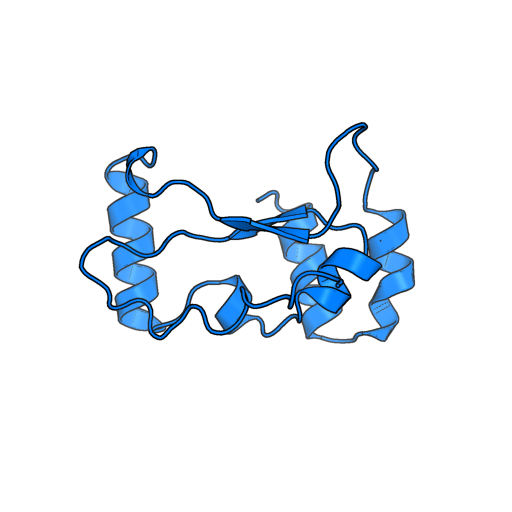Protein AF-A0A6G3RXB9-F1 (afdb_monomer)

Structure (mmCIF, N/CA/C/O b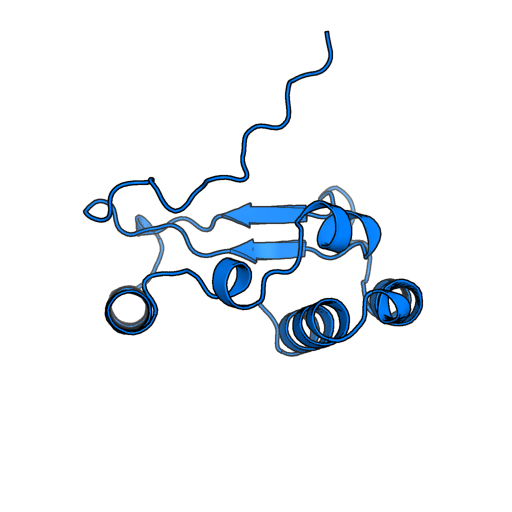ackbone):
data_AF-A0A6G3RXB9-F1
#
_entry.id   AF-A0A6G3RXB9-F1
#
loop_
_atom_site.group_PDB
_atom_site.id
_atom_site.type_symbol
_atom_site.label_atom_id
_atom_site.label_alt_id
_atom_site.label_comp_id
_atom_site.label_asym_id
_atom_site.label_entity_id
_atom_site.label_seq_id
_atom_site.pdbx_PDB_ins_code
_atom_site.Cartn_x
_atom_site.Cartn_y
_atom_site.Cartn_z
_atom_site.occupancy
_atom_site.B_iso_or_equiv
_atom_site.auth_seq_id
_atom_site.auth_comp_id
_atom_site.auth_asym_id
_atom_site.auth_atom_id
_atom_site.pdbx_PDB_model_num
ATOM 1 N N . MET A 1 1 ? 2.343 4.885 -5.562 1.00 68.38 1 MET A N 1
ATOM 2 C CA . MET A 1 1 ? 2.146 3.456 -5.877 1.00 68.38 1 MET A CA 1
ATOM 3 C C . MET A 1 1 ? 1.699 3.337 -7.320 1.00 68.38 1 MET A C 1
ATOM 5 O O . MET A 1 1 ? 0.773 4.046 -7.709 1.00 68.38 1 MET A O 1
ATOM 9 N N . THR A 1 2 ? 2.385 2.524 -8.118 1.00 81.50 2 THR A N 1
ATOM 10 C CA . THR A 1 2 ? 1.994 2.288 -9.514 1.00 81.50 2 THR A CA 1
ATOM 11 C C . THR A 1 2 ? 0.856 1.266 -9.593 1.00 81.50 2 THR A C 1
ATOM 13 O O . THR A 1 2 ? 0.571 0.561 -8.624 1.00 81.50 2 THR A O 1
ATOM 16 N N . TYR A 1 3 ? 0.198 1.169 -10.751 1.00 84.94 3 TYR A N 1
ATOM 17 C CA . TYR A 1 3 ? -0.782 0.105 -10.995 1.00 84.94 3 TYR A CA 1
ATOM 18 C C . TYR A 1 3 ? -0.144 -1.292 -10.900 1.00 84.94 3 TYR A C 1
ATOM 20 O O . TYR A 1 3 ? -0.767 -2.219 -10.391 1.00 84.94 3 TYR A O 1
ATOM 28 N N . GLU A 1 4 ? 1.110 -1.433 -11.341 1.00 88.31 4 GLU A N 1
ATOM 29 C CA . GLU A 1 4 ? 1.843 -2.701 -11.290 1.00 88.31 4 GLU A CA 1
ATOM 30 C C . GLU A 1 4 ? 2.135 -3.131 -9.845 1.00 88.31 4 GLU A C 1
ATOM 32 O O . GLU A 1 4 ? 1.898 -4.289 -9.502 1.00 88.31 4 GLU A O 1
ATOM 37 N N . ASP A 1 5 ? 2.535 -2.197 -8.974 1.00 89.62 5 ASP A N 1
ATOM 38 C CA . ASP A 1 5 ? 2.747 -2.477 -7.546 1.00 89.62 5 ASP A CA 1
ATOM 39 C C . ASP A 1 5 ? 1.451 -2.938 -6.868 1.00 89.62 5 ASP A C 1
ATOM 41 O O . ASP A 1 5 ? 1.449 -3.913 -6.118 1.00 89.62 5 ASP A O 1
ATOM 45 N N . ALA A 1 6 ? 0.334 -2.264 -7.164 1.00 90.19 6 ALA A N 1
ATOM 46 C CA . ALA A 1 6 ? -0.972 -2.624 -6.620 1.00 90.19 6 ALA A CA 1
ATOM 47 C C . ALA A 1 6 ? -1.394 -4.034 -7.058 1.00 90.19 6 ALA A C 1
ATOM 49 O O . ALA A 1 6 ? -1.880 -4.813 -6.241 1.00 90.19 6 ALA A O 1
ATOM 50 N N . TRP A 1 7 ? -1.163 -4.390 -8.325 1.00 92.69 7 TRP A N 1
ATOM 51 C CA . TRP A 1 7 ? -1.455 -5.732 -8.828 1.00 92.69 7 TRP A CA 1
ATOM 52 C C . TRP A 1 7 ? -0.568 -6.792 -8.164 1.00 92.69 7 TRP A C 1
ATOM 54 O O . TRP A 1 7 ? -1.059 -7.847 -7.769 1.00 92.69 7 TRP A O 1
ATOM 64 N N . CYS A 1 8 ? 0.724 -6.505 -7.980 1.00 93.94 8 CYS A N 1
ATOM 65 C CA . CYS A 1 8 ? 1.643 -7.401 -7.277 1.00 93.94 8 CYS A CA 1
ATOM 66 C C . CYS A 1 8 ? 1.220 -7.634 -5.823 1.00 93.94 8 CYS A C 1
ATOM 68 O O . CYS A 1 8 ? 1.251 -8.769 -5.355 1.00 93.94 8 CYS A O 1
ATOM 70 N N . LEU A 1 9 ? 0.788 -6.582 -5.123 1.00 94.00 9 LEU A N 1
ATOM 71 C CA . LEU A 1 9 ? 0.277 -6.695 -3.759 1.00 94.00 9 LEU A CA 1
ATOM 72 C C . LEU A 1 9 ? -1.005 -7.524 -3.689 1.00 94.00 9 LEU A C 1
ATOM 74 O O . LEU A 1 9 ? -1.118 -8.376 -2.816 1.00 94.00 9 LEU A O 1
ATOM 78 N N . ILE A 1 10 ? -1.941 -7.322 -4.620 1.00 94.50 10 ILE A N 1
ATOM 79 C CA . ILE A 1 10 ? -3.165 -8.133 -4.699 1.00 94.50 10 ILE A CA 1
ATOM 80 C C . ILE A 1 10 ? -2.817 -9.607 -4.943 1.00 94.50 10 ILE A C 1
ATOM 82 O O . ILE A 1 10 ? -3.356 -10.472 -4.264 1.00 94.50 10 ILE A O 1
ATOM 86 N N . ALA A 1 11 ? -1.881 -9.900 -5.850 1.00 94.81 11 ALA A N 1
ATOM 87 C CA . ALA A 1 11 ? -1.454 -11.271 -6.126 1.00 94.81 11 ALA A CA 1
ATOM 88 C C . ALA A 1 11 ? -0.816 -11.954 -4.901 1.00 94.81 11 ALA A C 1
ATOM 90 O O . ALA A 1 11 ? -1.052 -13.136 -4.671 1.00 94.81 11 ALA A O 1
ATOM 91 N N . LEU A 1 12 ? -0.024 -11.220 -4.108 1.00 94.81 12 LEU A N 1
ATOM 92 C CA . LEU A 1 12 ? 0.565 -11.739 -2.865 1.00 94.81 12 LEU A CA 1
ATOM 93 C C . LEU A 1 12 ? -0.461 -11.899 -1.740 1.00 94.81 12 LEU A C 1
ATOM 95 O O . LEU A 1 12 ? -0.315 -12.807 -0.928 1.00 94.81 12 LEU A O 1
ATOM 99 N N . ALA A 1 13 ? -1.463 -11.018 -1.679 1.00 94.31 13 ALA A N 1
ATOM 100 C CA . ALA A 1 13 ? -2.562 -11.120 -0.722 1.00 94.31 13 ALA A CA 1
ATOM 101 C C . ALA A 1 13 ? -3.451 -12.341 -1.001 1.00 94.31 13 ALA A C 1
ATOM 103 O O . ALA A 1 13 ? -3.961 -12.950 -0.066 1.00 94.31 13 ALA A O 1
ATOM 104 N N . ASP A 1 14 ? -3.632 -12.678 -2.280 1.00 94.94 14 ASP A N 1
ATOM 105 C CA . ASP A 1 14 ? -4.427 -13.823 -2.725 1.00 94.94 14 ASP A CA 1
ATOM 106 C C . ASP A 1 14 ? -3.689 -15.154 -2.503 1.00 94.94 14 ASP A C 1
ATOM 108 O O . ASP A 1 14 ? -4.231 -16.072 -1.890 1.00 94.94 14 ASP A O 1
ATOM 112 N N . ASP A 1 15 ? -2.428 -15.247 -2.945 1.00 94.69 15 ASP A N 1
ATOM 113 C CA . ASP A 1 15 ? -1.604 -16.446 -2.772 1.00 94.69 15 ASP A CA 1
ATOM 114 C C . ASP A 1 15 ? -0.102 -16.111 -2.706 1.00 94.69 15 ASP A C 1
ATOM 116 O O . ASP A 1 15 ? 0.497 -15.575 -3.646 1.00 94.69 15 ASP A O 1
ATOM 120 N N . VAL A 1 16 ? 0.544 -16.511 -1.607 1.00 92.81 16 VAL A N 1
ATOM 121 C CA . VAL A 1 16 ? 1.992 -16.368 -1.378 1.00 92.81 16 VAL A CA 1
ATOM 122 C C . VAL A 1 16 ? 2.819 -17.088 -2.454 1.00 92.81 16 VAL A C 1
ATOM 124 O O . VAL A 1 16 ? 3.946 -16.676 -2.749 1.00 92.81 16 VAL A O 1
ATOM 127 N N . ALA A 1 17 ? 2.272 -18.115 -3.113 1.00 94.81 17 ALA A N 1
ATOM 128 C CA . ALA A 1 17 ? 2.918 -18.802 -4.229 1.00 94.81 17 ALA A CA 1
ATOM 129 C C . ALA A 1 17 ? 3.161 -17.894 -5.450 1.00 94.81 17 ALA A C 1
ATOM 131 O O . ALA A 1 17 ? 3.974 -18.237 -6.312 1.00 94.81 17 ALA A O 1
ATOM 132 N N . ASN A 1 18 ? 2.549 -16.704 -5.509 1.00 95.44 18 ASN A N 1
ATOM 133 C CA . ASN A 1 18 ? 2.842 -15.690 -6.524 1.00 95.44 18 ASN A CA 1
ATOM 134 C C . ASN A 1 18 ? 4.195 -14.989 -6.330 1.00 95.44 18 ASN A C 1
ATOM 136 O O . ASN A 1 18 ? 4.625 -14.232 -7.205 1.00 95.44 18 ASN A O 1
ATOM 140 N N . LEU A 1 19 ? 4.922 -15.248 -5.241 1.00 94.88 19 LEU A N 1
ATOM 141 C CA . LEU A 1 19 ? 6.210 -14.610 -4.970 1.00 94.88 19 LEU A CA 1
ATOM 142 C C . LEU A 1 19 ? 7.230 -14.714 -6.128 1.00 94.88 19 LEU A C 1
ATOM 144 O O . LEU A 1 19 ? 7.806 -13.687 -6.492 1.00 94.88 19 LEU A O 1
ATOM 148 N N . PRO A 1 20 ? 7.446 -15.867 -6.796 1.00 94.38 20 PRO A N 1
ATOM 149 C CA . PRO A 1 20 ? 8.342 -15.944 -7.954 1.00 94.38 20 PRO A CA 1
ATOM 150 C C . PRO A 1 20 ? 7.842 -15.156 -9.172 1.00 94.38 20 PRO A C 1
ATOM 152 O O . PRO A 1 20 ? 8.641 -14.730 -10.008 1.00 94.38 20 PRO A O 1
ATOM 155 N N . TYR A 1 21 ? 6.526 -14.990 -9.323 1.00 92.56 21 TYR A N 1
ATOM 156 C CA . TYR A 1 21 ? 5.953 -14.142 -10.366 1.00 92.56 21 TYR A CA 1
ATOM 157 C C . TYR A 1 21 ? 6.251 -12.671 -10.073 1.00 92.56 21 TYR A C 1
ATOM 159 O O . TYR A 1 21 ? 6.829 -11.990 -10.921 1.00 92.56 21 TYR A O 1
ATOM 167 N N . VAL A 1 22 ? 5.953 -12.218 -8.855 1.00 94.12 22 VAL A N 1
ATOM 168 C CA . VAL A 1 22 ? 6.178 -10.830 -8.441 1.00 94.12 22 VAL A CA 1
ATOM 169 C C . VAL A 1 22 ? 7.657 -10.467 -8.513 1.00 94.12 22 VAL A C 1
ATOM 171 O O . VAL A 1 22 ? 7.984 -9.469 -9.143 1.00 94.12 22 VAL A O 1
ATOM 174 N N . ARG A 1 23 ? 8.562 -11.326 -8.021 1.00 92.88 23 ARG A N 1
ATOM 175 C CA . ARG A 1 23 ? 10.021 -11.110 -8.102 1.00 92.88 23 ARG A CA 1
ATOM 176 C C . ARG A 1 23 ? 10.545 -10.876 -9.519 1.00 92.88 23 ARG A C 1
ATOM 178 O O . ARG A 1 23 ? 11.570 -10.229 -9.689 1.00 92.88 23 ARG A O 1
ATOM 185 N N . ARG A 1 24 ? 9.885 -11.436 -10.539 1.00 90.94 24 ARG A N 1
ATOM 186 C CA . ARG A 1 24 ? 10.259 -11.234 -11.951 1.00 90.94 24 ARG A CA 1
ATOM 187 C C . ARG A 1 24 ? 9.750 -9.908 -12.515 1.00 90.94 24 ARG A C 1
ATOM 189 O O . ARG A 1 24 ? 10.271 -9.447 -13.527 1.00 90.94 24 ARG A O 1
ATOM 196 N N . ARG A 1 25 ? 8.731 -9.320 -11.890 1.00 88.31 25 ARG A N 1
ATOM 197 C CA . ARG A 1 25 ? 8.153 -8.019 -12.251 1.00 88.31 25 ARG A CA 1
ATOM 198 C C . ARG A 1 25 ? 8.856 -6.868 -11.540 1.00 88.31 25 ARG A C 1
ATOM 200 O O . ARG A 1 25 ? 8.978 -5.787 -12.111 1.00 88.31 25 ARG A O 1
ATOM 207 N N . THR A 1 26 ? 9.385 -7.100 -10.344 1.00 86.94 26 THR A N 1
ATOM 208 C CA . THR A 1 26 ? 10.137 -6.095 -9.594 1.00 86.94 26 THR A CA 1
ATOM 209 C C . THR A 1 26 ? 11.497 -5.818 -10.218 1.00 86.94 26 THR A C 1
ATOM 211 O O . THR A 1 26 ? 12.352 -6.693 -10.346 1.00 86.94 26 THR A O 1
ATOM 214 N N . ARG A 1 27 ? 11.720 -4.554 -10.593 1.00 76.56 27 ARG A N 1
ATOM 215 C CA . ARG A 1 27 ? 13.031 -4.078 -11.039 1.00 76.56 27 ARG A CA 1
ATOM 216 C C . ARG A 1 27 ? 13.819 -3.558 -9.837 1.00 76.56 27 ARG A C 1
ATOM 218 O O . ARG A 1 27 ? 13.338 -2.648 -9.160 1.00 76.56 27 ARG A O 1
ATOM 225 N N . PRO A 1 28 ? 15.033 -4.067 -9.575 1.00 71.06 28 PRO A N 1
ATOM 226 C CA . PRO A 1 28 ? 15.885 -3.485 -8.556 1.00 71.06 28 PRO A CA 1
ATOM 227 C C . PRO A 1 28 ? 16.305 -2.080 -8.997 1.00 71.06 28 PRO A C 1
ATOM 229 O O . PRO A 1 28 ? 16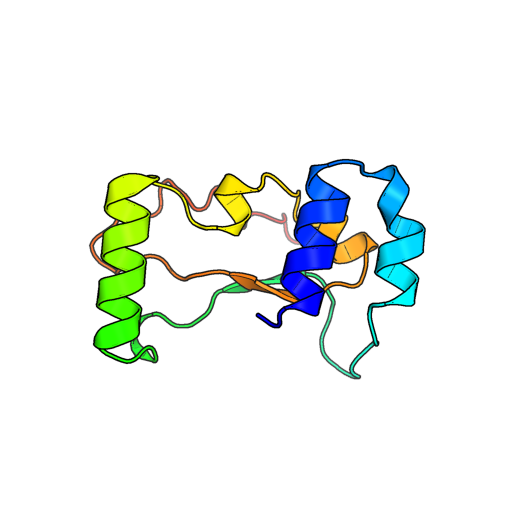.895 -1.895 -10.058 1.00 71.06 28 PRO A O 1
ATOM 232 N N . VAL A 1 29 ? 16.018 -1.077 -8.175 1.00 73.19 29 VAL A N 1
ATOM 233 C CA . VAL A 1 29 ? 16.641 0.248 -8.292 1.00 73.19 29 VAL A CA 1
ATOM 234 C C . VAL A 1 29 ? 17.864 0.284 -7.370 1.00 73.19 29 VAL A C 1
ATOM 236 O O . VAL A 1 29 ? 17.728 -0.027 -6.181 1.00 73.19 29 VAL A O 1
ATOM 239 N N . PRO A 1 30 ? 19.040 0.677 -7.869 1.00 78.62 30 PRO A N 1
ATOM 240 C CA . PRO A 1 30 ? 20.239 0.794 -7.049 1.00 78.62 30 PRO A CA 1
ATOM 241 C C . PRO A 1 30 ? 20.038 1.699 -5.824 1.00 78.62 30 PRO A C 1
ATOM 243 O O . PRO A 1 30 ? 19.393 2.741 -5.916 1.00 78.62 30 PRO A O 1
ATOM 246 N N . GLY A 1 31 ? 20.607 1.304 -4.682 1.00 80.38 31 GLY A N 1
ATOM 247 C CA . GLY A 1 31 ? 20.705 2.147 -3.483 1.00 80.38 31 GLY A CA 1
ATOM 248 C C . GLY A 1 31 ? 19.445 2.270 -2.620 1.00 80.38 31 GLY A C 1
ATOM 249 O O . GLY A 1 31 ? 19.509 2.919 -1.582 1.00 80.38 31 GLY A O 1
ATOM 250 N N . VAL A 1 32 ? 18.324 1.645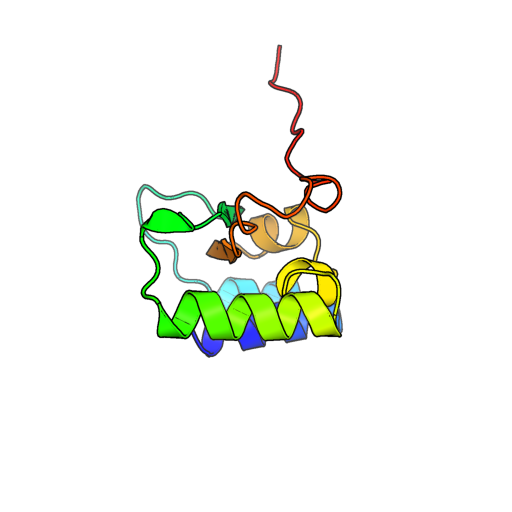 -2.996 1.00 80.81 32 VAL A N 1
ATOM 251 C CA . VAL A 1 32 ? 17.089 1.663 -2.192 1.00 80.81 32 VAL A CA 1
ATOM 252 C C . VAL A 1 32 ? 16.651 0.225 -1.889 1.00 80.81 32 VAL A C 1
ATOM 254 O O . VAL A 1 32 ? 16.372 -0.524 -2.835 1.00 80.81 32 VAL A O 1
ATOM 257 N N . PRO A 1 33 ? 16.598 -0.188 -0.610 1.00 86.25 33 PRO A N 1
ATOM 258 C CA . PRO A 1 33 ? 16.180 -1.537 -0.246 1.00 86.25 33 PRO A CA 1
ATOM 259 C C . PRO A 1 33 ? 14.687 -1.770 -0.552 1.00 86.25 33 PRO A C 1
ATOM 261 O O . PRO A 1 33 ? 13.912 -0.811 -0.611 1.00 86.25 33 PRO A O 1
ATOM 264 N N . PRO A 1 34 ? 14.273 -3.026 -0.799 1.00 90.50 34 PRO A N 1
ATOM 265 C CA . PRO A 1 34 ? 12.861 -3.390 -0.813 1.00 90.50 34 PRO A CA 1
ATOM 266 C C . PRO A 1 34 ? 12.244 -3.239 0.585 1.00 90.50 34 PRO A C 1
ATOM 268 O O . PRO A 1 34 ? 12.968 -3.257 1.578 1.00 90.50 34 PRO A O 1
ATOM 271 N N . GLY A 1 35 ? 10.922 -3.090 0.648 1.00 91.38 35 GLY A N 1
ATOM 272 C CA . GLY A 1 35 ? 10.174 -2.910 1.895 1.00 91.38 35 GLY A CA 1
ATOM 273 C C . GLY A 1 35 ? 9.088 -1.842 1.799 1.00 91.38 35 GLY A C 1
ATOM 274 O O . GLY A 1 35 ? 8.725 -1.389 0.702 1.00 91.38 35 GLY A O 1
ATOM 275 N N . VAL A 1 36 ? 8.559 -1.447 2.958 1.00 90.75 36 VAL A N 1
ATOM 276 C CA . VAL A 1 36 ? 7.504 -0.439 3.063 1.00 90.75 36 VAL A CA 1
ATOM 277 C C . VAL A 1 36 ? 8.092 0.878 3.558 1.00 90.75 36 VAL A C 1
ATOM 279 O O . VAL A 1 36 ? 8.722 0.966 4.606 1.00 90.75 36 VAL A O 1
ATOM 282 N N . MET A 1 37 ? 7.861 1.941 2.798 1.00 90.00 37 MET A N 1
ATOM 283 C CA . MET A 1 37 ? 8.160 3.308 3.208 1.00 90.00 37 MET A CA 1
ATOM 284 C C . MET A 1 37 ? 6.856 4.028 3.498 1.00 90.00 37 MET A C 1
ATOM 286 O O . MET A 1 37 ? 5.896 3.875 2.754 1.00 90.00 37 MET A O 1
ATOM 290 N N . VAL A 1 38 ? 6.819 4.853 4.534 1.00 89.19 38 VAL A N 1
ATOM 291 C CA . VAL A 1 38 ? 5.650 5.689 4.817 1.00 89.19 38 VAL A CA 1
ATOM 292 C C . VAL A 1 38 ? 5.857 7.049 4.152 1.00 89.19 38 VAL A C 1
ATOM 294 O O . VAL A 1 38 ? 6.941 7.626 4.256 1.00 89.19 38 VAL A O 1
ATOM 297 N N . ASP A 1 39 ? 4.852 7.549 3.429 1.00 90.75 39 ASP A N 1
ATOM 298 C CA . ASP A 1 39 ? 4.911 8.913 2.896 1.00 90.75 39 ASP A CA 1
ATOM 299 C C . ASP A 1 39 ? 4.783 9.982 3.988 1.00 90.75 39 ASP A C 1
ATOM 301 O O . ASP A 1 39 ? 4.620 9.702 5.171 1.00 90.75 39 ASP A O 1
ATOM 305 N N . VAL A 1 40 ? 4.914 11.247 3.598 1.00 89.44 40 VAL A N 1
ATOM 306 C CA . VAL A 1 40 ? 4.867 12.369 4.533 1.00 89.44 40 VAL A CA 1
ATOM 307 C C . VAL A 1 40 ? 3.534 13.086 4.370 1.00 89.44 40 VAL A C 1
ATOM 309 O O . VAL A 1 40 ? 3.332 13.809 3.398 1.00 89.44 40 VAL A O 1
ATOM 312 N N . TRP A 1 41 ? 2.635 12.932 5.349 1.00 90.00 41 TRP A N 1
ATOM 313 C CA . TRP A 1 41 ? 1.278 13.501 5.311 1.00 90.00 41 TRP A CA 1
ATOM 314 C C . TRP A 1 41 ? 1.251 14.992 4.937 1.00 90.00 41 TRP A C 1
ATOM 316 O O . TRP A 1 41 ? 0.465 15.414 4.094 1.00 90.00 41 TRP A O 1
ATOM 326 N N . VAL A 1 42 ? 2.142 15.793 5.534 1.00 89.38 42 VAL A N 1
ATOM 327 C CA . VAL A 1 42 ? 2.192 17.252 5.322 1.00 89.38 42 VAL A CA 1
ATOM 328 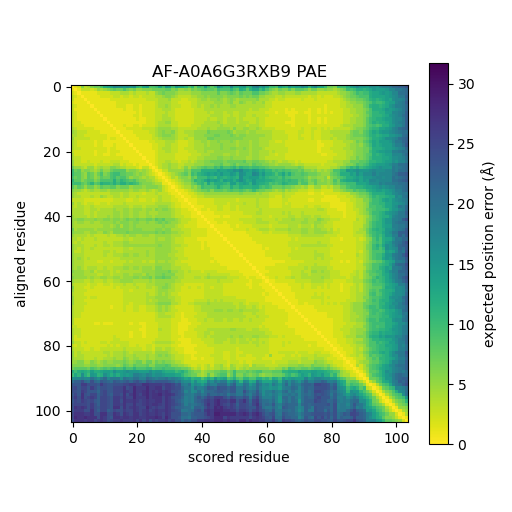C C . VAL A 1 42 ? 2.651 17.660 3.918 1.00 89.38 42 VAL A C 1
ATOM 330 O O . VAL A 1 42 ? 2.484 18.816 3.545 1.00 8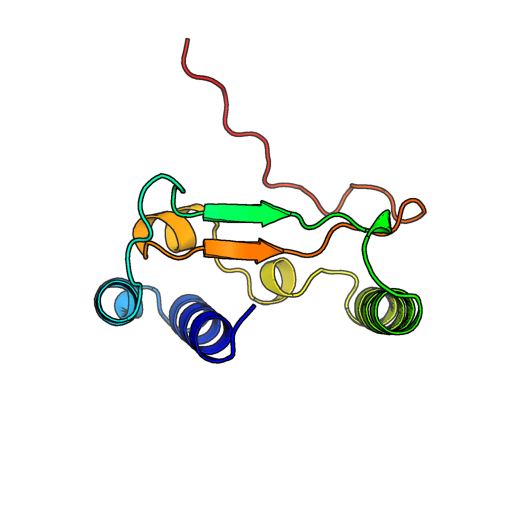9.38 42 VAL A O 1
ATOM 333 N N . GLN A 1 43 ? 3.218 16.733 3.142 1.00 93.38 43 GLN A N 1
ATOM 334 C CA . GLN A 1 43 ? 3.618 16.962 1.751 1.00 93.38 43 GLN A CA 1
ATOM 335 C C . GLN A 1 43 ? 2.502 16.616 0.753 1.00 93.38 43 GLN A C 1
ATOM 337 O O . GLN A 1 43 ? 2.635 16.905 -0.434 1.00 93.38 43 GLN A O 1
ATOM 342 N N . LEU A 1 44 ? 1.404 16.005 1.213 1.00 92.50 44 LEU A N 1
ATOM 343 C CA . LEU A 1 44 ? 0.245 15.698 0.378 1.00 92.50 44 LEU A CA 1
ATOM 344 C C . LEU A 1 44 ? -0.576 16.962 0.119 1.00 92.50 44 LEU A C 1
ATOM 346 O O . LEU A 1 44 ? -0.770 17.780 1.021 1.00 92.50 44 LEU A O 1
ATOM 350 N N . ASP A 1 45 ? -1.134 17.086 -1.083 1.00 95.19 45 ASP A N 1
ATOM 351 C CA . ASP A 1 45 ? -2.074 18.162 -1.380 1.00 95.19 45 ASP A CA 1
ATOM 352 C C . ASP A 1 45 ? -3.411 17.996 -0.626 1.00 95.19 45 ASP A C 1
ATOM 354 O O . ASP A 1 45 ? -3.769 16.927 -0.121 1.00 95.19 45 ASP A O 1
ATOM 358 N N . ALA A 1 46 ? -4.188 19.078 -0.558 1.00 94.88 46 ALA A N 1
ATOM 359 C CA . ALA A 1 46 ? -5.447 19.095 0.181 1.00 94.88 46 ALA A CA 1
ATOM 360 C C . ALA A 1 46 ? -6.533 18.172 -0.408 1.00 94.88 46 ALA A C 1
ATOM 362 O O . ALA A 1 46 ? -7.485 17.825 0.295 1.00 94.88 46 ALA A O 1
ATOM 363 N N . ALA A 1 47 ? -6.475 17.816 -1.694 1.00 96.50 47 ALA A N 1
ATOM 364 C CA . ALA A 1 47 ? -7.435 16.894 -2.299 1.00 96.50 47 ALA A CA 1
ATOM 365 C C . ALA A 1 47 ? -7.126 15.449 -1.885 1.00 96.50 47 ALA A C 1
ATOM 367 O O . ALA A 1 47 ? -8.029 14.718 -1.472 1.00 96.50 47 ALA A O 1
ATOM 368 N N . GLU A 1 48 ? -5.851 15.072 -1.901 1.00 94.62 48 GLU A N 1
ATOM 369 C CA . GLU A 1 48 ? -5.367 13.762 -1.487 1.00 94.62 48 GLU A CA 1
ATOM 370 C C . GLU A 1 48 ? -5.555 13.538 0.016 1.00 94.62 48 GLU A C 1
ATOM 372 O O . GLU A 1 48 ? -6.053 12.485 0.419 1.00 94.62 48 GLU A O 1
ATOM 377 N N . GLN A 1 49 ? -5.274 14.547 0.849 1.00 94.38 49 GLN A N 1
ATOM 378 C CA . GLN A 1 49 ? -5.564 14.481 2.286 1.00 94.38 49 GLN A CA 1
ATOM 379 C C . GLN A 1 49 ? -7.049 14.180 2.548 1.00 94.38 49 GLN A C 1
ATOM 381 O O . GLN A 1 49 ? -7.372 13.265 3.308 1.00 94.38 49 GLN A O 1
ATOM 386 N N . ARG A 1 50 ? -7.967 14.884 1.865 1.00 94.75 50 ARG A N 1
ATOM 387 C CA . ARG A 1 50 ? -9.419 14.648 1.984 1.00 94.75 50 ARG A CA 1
ATOM 388 C C . ARG A 1 50 ? -9.821 13.256 1.503 1.00 94.75 50 ARG A C 1
ATOM 390 O O . ARG A 1 50 ? -10.616 12.588 2.164 1.00 94.75 50 ARG A O 1
ATOM 397 N N . ARG A 1 51 ? -9.262 12.791 0.381 1.00 95.06 51 ARG A N 1
ATOM 398 C CA . ARG A 1 51 ? -9.522 11.446 -0.155 1.00 95.06 51 ARG A CA 1
ATOM 399 C C . ARG A 1 51 ? -9.110 10.362 0.841 1.00 95.06 51 ARG A C 1
ATOM 401 O O . ARG A 1 51 ? -9.888 9.445 1.103 1.00 95.06 51 ARG A O 1
ATOM 408 N N . ARG A 1 52 ? -7.913 10.481 1.424 1.00 93.56 52 ARG A N 1
ATOM 409 C CA . ARG A 1 52 ? -7.403 9.526 2.418 1.00 93.56 52 ARG A CA 1
ATOM 410 C C . ARG A 1 52 ? -8.188 9.578 3.721 1.00 93.56 52 ARG A C 1
ATOM 412 O O . ARG A 1 52 ? -8.497 8.527 4.264 1.00 93.56 52 ARG A O 1
ATOM 419 N N . GLN A 1 53 ? -8.584 10.762 4.185 1.00 92.31 53 GLN A N 1
ATOM 420 C CA . GLN A 1 53 ? -9.468 10.898 5.347 1.00 92.31 53 GLN A CA 1
ATOM 421 C C . GLN A 1 53 ? -10.811 10.196 5.129 1.00 92.31 53 GLN A C 1
ATOM 423 O O . GLN A 1 53 ? -11.246 9.443 5.995 1.00 92.31 53 GLN A O 1
ATOM 428 N N . ALA A 1 54 ? -11.443 10.383 3.967 1.00 93.69 54 ALA A N 1
ATOM 429 C CA . ALA A 1 54 ? -12.695 9.704 3.639 1.00 93.69 54 ALA A CA 1
ATOM 430 C C . ALA A 1 54 ? -12.526 8.175 3.585 1.00 93.69 54 ALA A C 1
ATOM 432 O O . ALA A 1 54 ? -13.377 7.434 4.079 1.00 93.69 54 ALA A O 1
ATOM 433 N N . PHE A 1 55 ? -11.409 7.695 3.031 1.00 93.19 55 PHE A N 1
ATOM 434 C CA . PHE A 1 55 ? -11.081 6.271 3.023 1.00 93.19 55 PHE A CA 1
ATOM 435 C C . PHE A 1 55 ? -10.890 5.722 4.443 1.00 93.19 55 PHE A C 1
ATOM 437 O O . PHE A 1 55 ? -11.499 4.716 4.800 1.00 93.19 55 PHE A O 1
ATOM 444 N N . LEU A 1 56 ? -10.090 6.400 5.270 1.00 90.94 56 LEU A N 1
ATOM 445 C CA . LEU A 1 56 ? -9.832 6.005 6.655 1.00 90.94 56 LEU A CA 1
ATOM 446 C C . LEU A 1 56 ? -11.110 6.031 7.496 1.00 90.94 56 LEU A C 1
ATOM 448 O O . LEU A 1 56 ? -11.337 5.107 8.265 1.00 90.94 56 LEU A O 1
ATOM 452 N N . ALA A 1 57 ? -11.989 7.015 7.303 1.00 90.31 57 ALA A N 1
ATOM 453 C CA . ALA A 1 57 ? -13.287 7.058 7.976 1.00 90.31 57 ALA A CA 1
ATOM 454 C C . ALA A 1 57 ? -14.177 5.854 7.616 1.00 90.31 57 ALA A C 1
ATOM 456 O O . ALA A 1 57 ? -14.965 5.399 8.441 1.00 90.31 57 ALA A O 1
ATOM 457 N N . ARG A 1 58 ? -14.046 5.323 6.393 1.00 92.44 58 ARG A N 1
ATOM 458 C CA . ARG A 1 58 ? -14.820 4.170 5.917 1.00 92.44 58 ARG A CA 1
ATOM 459 C C . ARG A 1 58 ? -14.227 2.824 6.337 1.00 92.44 58 ARG A C 1
ATOM 461 O O . ARG A 1 58 ? -14.980 1.903 6.634 1.00 92.44 58 ARG A O 1
ATOM 468 N N . HIS A 1 59 ? -12.903 2.692 6.308 1.00 88.75 59 HIS A N 1
ATOM 469 C CA . HIS A 1 59 ? -12.216 1.401 6.444 1.00 88.75 59 HIS A CA 1
ATOM 470 C C . HIS A 1 59 ? -11.430 1.246 7.750 1.00 88.75 59 HIS A C 1
ATOM 472 O O . HIS A 1 59 ? -11.044 0.131 8.094 1.00 88.75 59 HIS A O 1
ATOM 478 N N . ASN A 1 60 ? -11.181 2.345 8.468 1.00 87.25 60 ASN A N 1
ATOM 479 C CA . ASN A 1 60 ? -10.385 2.420 9.697 1.00 87.25 60 ASN A CA 1
ATOM 480 C C . ASN A 1 60 ? -8.991 1.768 9.595 1.00 87.25 60 ASN A C 1
ATOM 482 O O . ASN A 1 60 ? -8.413 1.338 10.589 1.00 87.25 60 ASN A O 1
ATOM 486 N N . ARG A 1 61 ? -8.475 1.637 8.371 1.00 88.25 61 ARG A N 1
ATOM 487 C CA . ARG A 1 61 ? -7.203 1.001 8.024 1.00 88.25 61 ARG A CA 1
ATOM 488 C C . ARG A 1 61 ? -6.653 1.660 6.777 1.00 88.25 61 ARG A C 1
ATOM 490 O O . ARG A 1 61 ? -7.419 2.152 5.947 1.00 88.25 61 ARG A O 1
ATOM 497 N N . THR A 1 62 ? -5.338 1.647 6.637 1.00 90.00 62 THR A N 1
ATOM 498 C CA . THR A 1 62 ? -4.694 2.066 5.395 1.00 90.00 62 THR A CA 1
ATOM 499 C C . THR A 1 62 ? -4.780 0.954 4.334 1.00 90.00 62 THR A C 1
ATOM 501 O O . THR A 1 62 ? -5.108 -0.185 4.683 1.00 90.00 62 THR A O 1
ATOM 504 N N . PRO A 1 63 ? -4.531 1.236 3.042 1.00 88.94 63 PRO A N 1
ATOM 505 C CA . PRO A 1 63 ? -4.676 0.239 1.985 1.00 88.94 63 PRO A CA 1
ATOM 506 C C . PRO A 1 63 ? -3.846 -1.030 2.197 1.00 88.94 63 PRO A C 1
ATOM 508 O O . PRO A 1 63 ? -4.404 -2.117 2.074 1.00 88.94 63 PRO A O 1
ATOM 511 N N . LEU A 1 64 ? -2.561 -0.932 2.561 1.00 90.12 64 LEU A N 1
ATOM 512 C CA . LEU A 1 64 ? -1.748 -2.133 2.784 1.00 90.12 64 LEU A CA 1
ATOM 513 C C . LEU A 1 64 ? -2.222 -2.933 4.000 1.00 90.12 64 LEU A C 1
ATOM 515 O O . LEU A 1 64 ? -2.311 -4.156 3.929 1.00 90.12 64 LEU A O 1
ATOM 519 N N . HIS A 1 65 ? -2.633 -2.255 5.076 1.00 88.69 65 HIS A N 1
ATOM 520 C CA . HIS A 1 65 ? -3.241 -2.913 6.237 1.00 88.69 65 HIS A CA 1
ATOM 521 C C . HIS A 1 65 ? -4.580 -3.587 5.909 1.00 88.69 65 HIS A C 1
ATOM 523 O O . HIS A 1 65 ? -4.957 -4.564 6.554 1.00 88.69 65 HIS A O 1
ATOM 529 N N . LEU A 1 66 ? -5.328 -3.062 4.935 1.00 90.56 66 LEU A N 1
ATOM 530 C CA . LEU A 1 66 ? -6.556 -3.688 4.451 1.00 90.56 66 LEU A CA 1
ATOM 531 C C . LEU A 1 66 ? -6.253 -4.924 3.592 1.00 90.56 66 LEU A C 1
ATOM 533 O O . LEU A 1 66 ? -6.976 -5.909 3.693 1.00 90.56 66 LEU A O 1
ATOM 537 N N . LEU A 1 67 ? -5.191 -4.876 2.781 1.00 91.31 67 LEU A N 1
ATOM 538 C CA . LEU A 1 67 ? -4.734 -6.004 1.964 1.00 91.31 67 LEU A CA 1
ATOM 539 C C . LEU A 1 67 ? -4.128 -7.137 2.803 1.00 91.31 67 LEU A C 1
ATOM 541 O O . LEU A 1 67 ? -4.176 -8.286 2.382 1.00 91.31 67 LEU A O 1
ATOM 545 N N . GLY A 1 68 ? -3.566 -6.828 3.975 1.00 90.12 68 GLY A N 1
ATOM 546 C CA . GLY A 1 68 ? -3.035 -7.836 4.896 1.00 90.12 68 GLY A CA 1
ATOM 547 C C . GLY A 1 68 ? -1.760 -8.525 4.406 1.00 90.12 68 GLY A C 1
ATOM 548 O O . GLY A 1 68 ? -1.421 -9.593 4.909 1.00 90.12 68 GLY A O 1
ATOM 549 N N . VAL A 1 69 ? -1.052 -7.932 3.439 1.00 91.31 69 VAL A N 1
ATOM 550 C CA . VAL A 1 69 ? 0.237 -8.444 2.954 1.00 91.31 69 VAL A CA 1
ATOM 551 C C . VAL A 1 69 ? 1.317 -8.132 3.997 1.00 91.31 69 VAL A C 1
ATOM 553 O O . VAL A 1 69 ? 1.531 -6.951 4.284 1.00 91.31 69 VAL A O 1
ATOM 556 N N . PRO A 1 70 ? 2.014 -9.141 4.551 1.00 90.69 70 PRO A N 1
ATOM 557 C CA . PRO A 1 70 ? 3.100 -8.913 5.501 1.00 90.69 70 PRO A CA 1
ATOM 558 C C . PRO A 1 70 ? 4.263 -8.151 4.862 1.00 90.69 70 PRO A C 1
ATOM 560 O O . PRO A 1 70 ? 4.600 -8.388 3.698 1.00 90.69 70 PRO A O 1
ATOM 563 N N . GLU A 1 71 ? 4.922 -7.280 5.624 1.00 90.38 71 GLU A N 1
ATOM 564 C CA . GLU A 1 71 ? 6.081 -6.526 5.135 1.00 90.38 71 GLU A CA 1
ATOM 565 C C . GLU A 1 71 ? 7.232 -7.455 4.729 1.00 90.38 71 GLU A C 1
ATOM 567 O O . GLU A 1 71 ? 7.863 -7.242 3.695 1.00 90.38 71 GLU A O 1
ATOM 572 N N . GLU A 1 72 ? 7.432 -8.560 5.448 1.00 90.75 72 GLU A N 1
ATOM 573 C CA . GLU A 1 72 ? 8.430 -9.574 5.107 1.00 90.75 72 GLU A CA 1
ATOM 574 C C . GLU A 1 72 ? 8.183 -10.153 3.711 1.00 90.75 72 GLU A C 1
ATOM 576 O O . GLU A 1 72 ? 9.121 -10.425 2.961 1.00 90.75 72 GLU A O 1
ATOM 581 N N . LEU A 1 73 ? 6.914 -10.316 3.329 1.00 92.69 73 LEU A N 1
ATOM 582 C CA . LEU A 1 73 ? 6.559 -10.831 2.014 1.00 92.69 73 LEU A CA 1
ATOM 583 C C . LEU A 1 73 ? 6.837 -9.799 0.912 1.00 92.69 73 LEU A C 1
ATOM 585 O O . LEU A 1 73 ? 7.292 -10.166 -0.171 1.00 92.69 73 LEU A O 1
ATOM 589 N N . ILE A 1 74 ? 6.624 -8.513 1.200 1.00 93.00 74 ILE A N 1
ATOM 590 C CA . ILE A 1 74 ? 6.951 -7.388 0.309 1.00 93.00 74 ILE A CA 1
ATOM 591 C C . ILE A 1 74 ? 8.466 -7.317 0.088 1.00 93.00 74 ILE A C 1
ATOM 593 O O . ILE A 1 74 ? 8.923 -7.217 -1.053 1.00 93.00 74 ILE A O 1
ATOM 597 N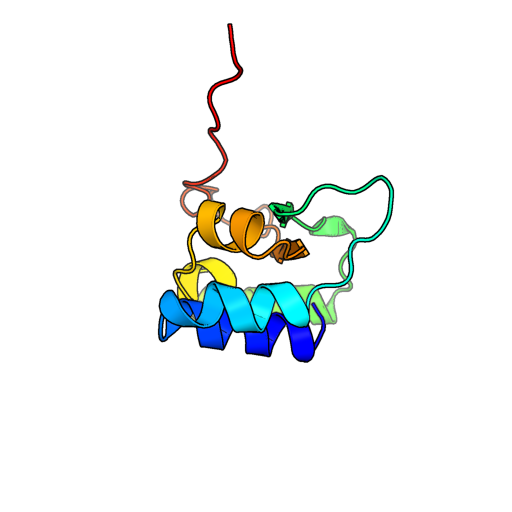 N . GLU A 1 75 ? 9.249 -7.442 1.159 1.00 93.06 75 GLU A N 1
ATOM 598 C CA . GLU A 1 75 ? 10.710 -7.465 1.097 1.00 93.06 75 GLU A CA 1
ATOM 599 C C . GLU A 1 75 ? 11.238 -8.661 0.299 1.00 93.06 75 GLU A C 1
ATOM 601 O O . GLU A 1 75 ? 12.053 -8.488 -0.612 1.00 93.06 75 GLU A O 1
ATOM 606 N N . LEU A 1 76 ? 10.739 -9.871 0.582 1.00 92.81 76 LEU A N 1
ATOM 607 C CA . LEU A 1 76 ? 11.122 -11.092 -0.136 1.00 92.81 76 LEU A CA 1
ATOM 608 C C . LEU A 1 76 ? 10.731 -11.040 -1.620 1.00 92.81 76 LEU A C 1
ATOM 610 O O . LEU A 1 76 ? 11.434 -11.591 -2.474 1.00 92.81 76 LEU A O 1
ATOM 614 N N . ALA A 1 77 ? 9.626 -10.366 -1.938 1.00 92.44 77 ALA A N 1
ATOM 615 C CA . ALA A 1 77 ? 9.192 -10.104 -3.304 1.00 92.44 77 ALA A CA 1
ATOM 616 C C . ALA A 1 77 ? 10.041 -9.031 -4.015 1.00 92.44 77 ALA A C 1
ATOM 618 O O . ALA A 1 77 ? 9.915 -8.841 -5.228 1.00 92.44 77 ALA A O 1
ATOM 619 N N . GLY A 1 78 ? 10.920 -8.334 -3.288 1.00 92.50 78 GLY A N 1
ATOM 620 C CA . GLY A 1 78 ? 11.722 -7.230 -3.807 1.00 92.50 78 GLY A CA 1
ATOM 621 C C . GLY A 1 78 ? 10.903 -5.971 -4.104 1.00 92.50 78 GLY A C 1
ATOM 622 O O . GLY A 1 78 ? 11.371 -5.109 -4.851 1.00 92.50 78 GLY A O 1
ATOM 623 N N . LEU A 1 79 ? 9.679 -5.879 -3.574 1.00 91.94 79 LEU A N 1
ATOM 624 C CA . LEU A 1 79 ? 8.764 -4.762 -3.790 1.00 91.94 79 LEU A CA 1
ATOM 625 C C . LEU A 1 79 ? 9.166 -3.550 -2.962 1.00 91.94 79 LEU A C 1
ATOM 627 O O . LEU A 1 79 ? 9.792 -3.658 -1.909 1.00 91.94 79 LEU A O 1
ATOM 631 N N . ARG A 1 80 ? 8.760 -2.377 -3.447 1.00 90.38 80 ARG A N 1
ATOM 632 C CA . ARG A 1 80 ? 8.887 -1.117 -2.722 1.00 90.38 80 ARG A CA 1
ATOM 633 C C . ARG A 1 80 ? 7.581 -0.388 -2.735 1.00 90.38 80 ARG A C 1
ATOM 635 O O . ARG A 1 80 ? 7.146 0.106 -3.772 1.00 90.38 80 ARG A O 1
ATOM 642 N N . ILE A 1 81 ? 6.972 -0.330 -1.569 1.00 90.38 81 ILE A N 1
ATOM 643 C CA . ILE A 1 81 ? 5.630 0.193 -1.422 1.00 90.38 81 ILE A CA 1
ATOM 644 C C . ILE A 1 81 ? 5.705 1.454 -0.589 1.00 90.38 81 ILE A C 1
ATOM 646 O O . ILE A 1 81 ? 6.297 1.470 0.484 1.00 90.38 81 ILE A O 1
ATOM 650 N N . THR A 1 82 ? 5.096 2.519 -1.098 1.00 90.12 82 THR A N 1
ATOM 651 C CA . THR A 1 82 ? 4.832 3.708 -0.296 1.00 90.12 82 THR A CA 1
ATOM 652 C C . THR A 1 82 ? 3.459 3.564 0.342 1.00 90.12 82 THR A C 1
ATOM 654 O O . THR A 1 82 ? 2.446 3.633 -0.357 1.00 90.12 82 THR A O 1
ATOM 657 N N . GLU A 1 83 ? 3.442 3.352 1.649 1.00 90.25 83 GLU A N 1
ATOM 658 C CA . GLU A 1 83 ? 2.250 3.305 2.481 1.00 90.25 83 GLU A CA 1
ATOM 659 C C . GLU A 1 83 ? 1.873 4.707 2.988 1.00 90.25 83 GLU A C 1
ATOM 661 O O . GLU A 1 83 ? 2.699 5.621 3.044 1.00 90.25 83 GLU A O 1
ATOM 666 N N . TRP A 1 84 ? 0.598 4.899 3.315 1.00 91.00 84 TRP A N 1
ATOM 667 C CA . TRP A 1 84 ? 0.053 6.171 3.752 1.00 91.00 84 TRP A CA 1
ATOM 668 C C . TRP A 1 84 ? 0.475 6.488 5.184 1.00 91.00 84 TRP A C 1
ATOM 670 O O . TRP A 1 84 ? 0.182 5.730 6.111 1.00 91.00 84 TRP A O 1
ATOM 680 N N . ALA A 1 85 ? 1.049 7.672 5.389 1.00 89.81 85 ALA A N 1
ATOM 681 C CA . ALA A 1 85 ? 1.059 8.272 6.713 1.00 89.81 85 ALA A CA 1
ATOM 682 C C . ALA A 1 85 ? -0.372 8.502 7.203 1.00 89.81 85 ALA A C 1
ATOM 684 O O . ALA A 1 85 ? -1.275 8.869 6.441 1.00 89.81 85 ALA A O 1
ATOM 685 N N . LEU A 1 86 ? -0.561 8.324 8.509 1.00 87.81 86 LEU A N 1
ATOM 686 C CA . LEU A 1 86 ? -1.808 8.677 9.167 1.00 87.81 86 LEU A CA 1
ATOM 687 C C . LEU A 1 86 ? -1.903 10.204 9.345 1.00 87.81 86 LEU A C 1
ATOM 689 O O . LEU A 1 86 ? -0.885 10.864 9.571 1.00 87.81 86 LEU A O 1
ATOM 693 N N . PRO A 1 87 ? -3.119 10.776 9.279 1.00 86.06 87 PRO A N 1
ATOM 694 C CA . PRO A 1 87 ? -3.348 12.160 9.668 1.00 86.06 87 PRO A CA 1
ATOM 695 C C . PRO A 1 87 ? -2.893 12.408 11.119 1.00 86.06 87 PRO A C 1
ATOM 697 O O . PRO A 1 87 ? -3.064 11.525 11.961 1.00 86.06 87 PRO A O 1
ATOM 700 N N . PRO A 1 88 ? -2.410 13.615 11.466 1.00 81.81 88 PRO A N 1
ATOM 701 C CA . PRO A 1 88 ? -1.884 13.914 12.805 1.00 81.81 88 PRO A CA 1
ATOM 702 C C . PRO A 1 88 ? -2.922 13.778 13.931 1.00 81.81 88 PRO A C 1
ATOM 704 O O . PRO A 1 88 ? -2.564 13.667 15.098 1.00 81.81 88 PRO A O 1
ATOM 707 N N . ASN A 1 89 ? -4.212 13.798 13.595 1.00 79.44 89 ASN A N 1
ATOM 708 C CA . ASN A 1 89 ? -5.328 13.648 14.525 1.00 79.44 89 ASN A CA 1
ATOM 709 C C . ASN A 1 89 ? -5.831 12.200 14.668 1.00 79.44 89 ASN A C 1
ATOM 711 O O . ASN A 1 89 ? -6.779 11.968 15.416 1.00 79.44 89 ASN A O 1
ATOM 715 N N . VAL A 1 90 ? -5.242 11.234 13.957 1.00 72.25 90 VAL A N 1
ATOM 716 C CA . VAL A 1 90 ? -5.585 9.813 14.080 1.00 72.25 90 VAL A CA 1
ATOM 717 C C . VAL A 1 90 ? -4.560 9.155 15.007 1.00 72.25 90 VAL A C 1
ATOM 719 O O . VAL A 1 90 ? -3.373 9.163 14.681 1.00 72.25 90 VAL A O 1
ATOM 722 N N . PRO A 1 91 ? -4.968 8.597 16.164 1.00 61.75 91 PRO A N 1
ATOM 723 C CA . PRO A 1 91 ? -4.030 7.954 17.074 1.00 61.75 91 PRO A CA 1
ATOM 724 C C . PRO A 1 91 ? -3.318 6.795 16.369 1.00 61.75 91 PRO A C 1
ATOM 726 O O . PRO A 1 91 ? -3.957 5.953 15.738 1.00 61.75 91 PRO A O 1
ATOM 729 N N . SER A 1 92 ? -1.992 6.734 16.518 1.00 56.03 92 SER A N 1
ATOM 730 C CA . SER A 1 92 ? -1.073 5.802 15.842 1.00 56.03 92 SER A CA 1
ATOM 731 C C . SER A 1 92 ? -1.288 4.311 16.155 1.00 56.03 92 SER A C 1
ATOM 733 O O . SER A 1 92 ? -0.450 3.486 15.803 1.00 56.03 92 SER A O 1
ATOM 735 N N . MET A 1 93 ? -2.407 3.928 16.781 1.00 45.78 93 MET A N 1
ATOM 736 C CA . MET A 1 93 ? -2.747 2.542 17.133 1.00 45.78 93 MET A CA 1
ATOM 737 C C . MET A 1 93 ? -2.924 1.615 15.913 1.00 45.78 93 MET A C 1
ATOM 739 O O . MET A 1 93 ? -3.085 0.414 16.088 1.00 45.78 93 MET A O 1
ATOM 743 N N . SER A 1 94 ? -2.878 2.145 14.684 1.00 46.09 94 SER A N 1
ATOM 744 C CA . SER A 1 94 ? -2.888 1.366 13.433 1.00 46.09 94 SER A CA 1
ATOM 745 C C . SER A 1 94 ? -1.503 1.153 12.800 1.00 46.09 94 SER A C 1
ATOM 747 O O . SER A 1 94 ? -1.438 0.676 11.676 1.00 46.09 94 SER A O 1
ATOM 749 N N . LEU A 1 95 ? -0.402 1.478 13.491 1.00 46.50 95 LEU A N 1
ATOM 750 C CA . LEU A 1 95 ? 0.980 1.233 13.037 1.00 46.50 95 LEU A CA 1
ATOM 751 C C . LEU A 1 95 ? 1.656 0.122 13.865 1.00 46.50 95 LEU A C 1
ATOM 753 O O . LEU A 1 95 ? 2.760 0.292 1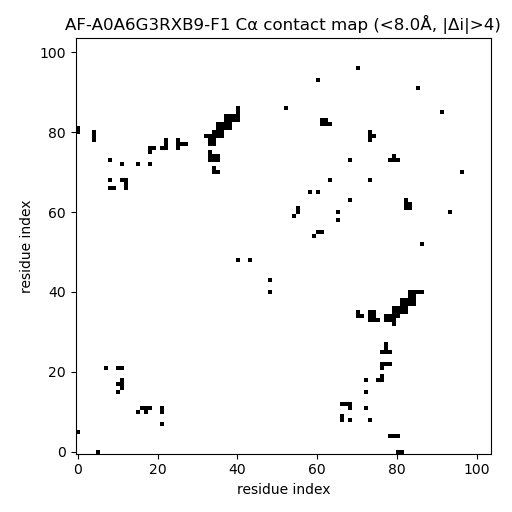4.376 1.00 46.50 95 LEU A O 1
ATOM 757 N N . VAL A 1 96 ? 1.006 -1.031 14.037 1.00 45.66 96 VAL A N 1
ATOM 758 C CA . VAL A 1 96 ? 1.666 -2.215 14.623 1.00 45.66 96 VAL A CA 1
ATOM 759 C C . VAL A 1 96 ? 2.352 -3.014 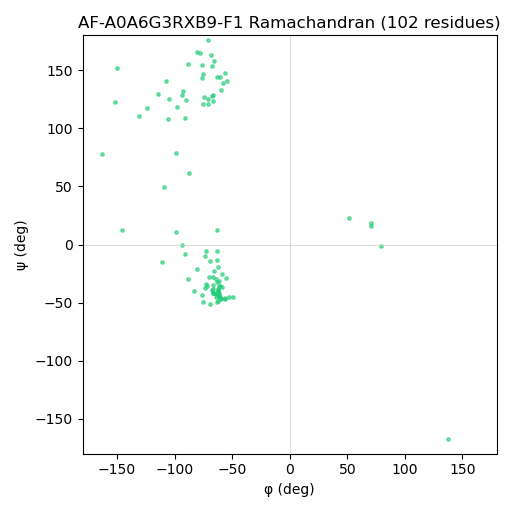13.514 1.00 45.66 96 VAL A C 1
ATOM 761 O O . VAL A 1 96 ? 1.979 -4.147 13.281 1.00 45.66 96 VAL A O 1
ATOM 764 N N . VAL A 1 97 ? 3.316 -2.405 12.817 1.00 45.16 97 VAL A N 1
ATOM 765 C CA . VAL A 1 97 ? 4.464 -3.051 12.142 1.00 45.16 97 VAL A CA 1
ATOM 766 C C . VAL A 1 97 ? 5.476 -1.932 11.866 1.00 45.16 97 VAL A C 1
ATOM 768 O O . VAL A 1 97 ? 5.511 -1.380 10.779 1.00 45.16 97 VAL A O 1
ATOM 771 N N . GLN A 1 98 ? 6.234 -1.502 12.877 1.00 42.72 98 GLN A N 1
ATOM 772 C CA . GLN A 1 98 ? 7.511 -0.782 12.678 1.00 42.72 98 GLN A CA 1
ATOM 773 C C . GLN A 1 98 ? 8.551 -1.111 13.760 1.00 42.72 98 GLN A C 1
ATOM 775 O O . GLN A 1 98 ? 9.589 -0.465 13.853 1.00 42.72 98 GLN A O 1
ATOM 780 N N . GLN A 1 99 ? 8.332 -2.148 14.571 1.00 38.38 99 GLN A N 1
ATOM 781 C CA . GLN A 1 99 ? 9.363 -2.632 15.487 1.00 38.38 99 GLN A CA 1
ATOM 782 C C . GLN A 1 99 ? 10.064 -3.844 14.881 1.00 38.38 99 GLN A C 1
ATOM 784 O O . GLN A 1 99 ? 9.814 -4.983 15.264 1.00 38.38 99 GLN A O 1
ATOM 789 N N . ARG A 1 100 ? 10.985 -3.585 13.948 1.00 41.22 100 ARG A N 1
ATOM 790 C CA . ARG A 1 100 ? 12.149 -4.463 13.819 1.00 41.22 100 ARG A CA 1
ATOM 791 C C . ARG A 1 100 ? 13.033 -4.208 15.048 1.00 41.22 100 ARG A C 1
ATOM 793 O O . ARG A 1 100 ? 13.366 -3.050 15.295 1.00 41.22 100 ARG A O 1
ATOM 800 N N . PRO A 1 101 ? 13.400 -5.228 15.841 1.00 37.81 101 PRO A N 1
ATOM 801 C CA . PRO A 1 101 ? 14.435 -5.059 16.848 1.00 37.81 101 PRO A CA 1
ATOM 802 C C . PRO A 1 101 ? 15.761 -4.825 16.122 1.00 37.81 101 PRO A C 1
ATOM 804 O O . PRO A 1 101 ? 16.115 -5.588 15.221 1.00 37.81 101 PRO A O 1
ATOM 807 N N . GLU A 1 102 ? 16.479 -3.762 16.482 1.00 37.12 102 GLU A N 1
ATOM 808 C CA . GLU A 1 102 ? 17.839 -3.562 15.985 1.00 37.12 102 GLU A CA 1
ATOM 809 C C . GLU A 1 102 ? 18.716 -4.770 16.359 1.00 37.12 102 GLU A C 1
ATOM 811 O O . GLU A 1 102 ? 18.588 -5.300 17.472 1.00 37.12 102 GLU A O 1
ATOM 816 N N . PRO A 1 103 ? 19.595 -5.239 15.457 1.00 47.91 103 PRO A N 1
ATOM 817 C CA . PRO A 1 103 ? 20.549 -6.279 15.803 1.00 47.91 103 PRO A CA 1
ATOM 818 C C . PRO A 1 103 ? 21.541 -5.726 16.838 1.00 47.91 103 PRO A C 1
ATOM 820 O O . PRO A 1 103 ? 22.117 -4.657 16.644 1.00 47.91 103 PRO A O 1
ATOM 823 N N . ARG A 1 104 ? 21.704 -6.459 17.945 1.00 44.72 104 ARG A N 1
ATOM 824 C CA . ARG A 1 104 ? 22.790 -6.254 18.914 1.00 44.72 104 ARG A CA 1
ATOM 825 C C . ARG A 1 104 ? 24.138 -6.653 18.332 1.00 44.72 104 ARG A C 1
ATOM 827 O O . ARG A 1 104 ? 24.160 -7.640 17.562 1.00 44.72 104 ARG A O 1
#

Radius of gyration: 14.58 Å; Cα contacts (8 Å, |Δi|>4): 99; chains: 1; bounding box: 38×38×31 Å

Foldseek 3Di:
DDPLLVVLLLVCLVPLVCLVVLLVVDDDDPPDAWFEAEDDLVPDDPVVNVVVVVVCVVPVAWPSVVSVRDRVSRRSSRHYYHTYDDDPPDPPPRPVPDDDDDDD

Secondary structure (DSSP, 8-state):
--HHHHHHHHHHHH-GGGHHHHHHHPPPPTT--SEEEE--GGGS-HHHHHHHHHHHHHHSS-HHHHHT--HHHHHHTT-EEEEPPPPTTS-GGG-----PPPP-

Mean predicted aligned error: 7.08 Å

pLDDT: mean 83.82, std 16.18, range [37.12, 96.5]

Solvent-accessible surface area (backbone atoms only — not comparable to full-atom values): 6520 Å² total; per-residue (Å²): 122,54,74,66,55,52,51,44,49,52,43,44,47,76,37,66,84,39,40,72,59,38,41,72,70,43,74,89,57,87,99,59,80,50,28,77,43,70,49,60,57,90,77,52,53,75,67,57,51,52,52,49,52,56,46,32,75,75,62,76,45,55,73,61,70,67,56,64,57,55,60,69,58,36,33,75,23,48,32,71,44,66,42,80,44,70,58,94,88,52,77,72,85,83,60,91,81,77,82,73,79,78,86,129

Sequence (104 aa):
MTYEDAWCLIALADDVANLPYVRRRTRPVPGVPPGVMVDVWVQLDAAEQRRRQAFLARHNRTPLHLLGVPEELIELAGLRITEWALPPNVPSMSLVVQQRPEPR

Nearest PDB structures (foldseek):
  6lo8-assembly1_B  TM=3.188E-01  e=5.565E+00  Saccharomyces cerevisiae S288C